Protein AF-A0A4Y8CA63-F1 (afdb_monomer_lite)

Foldseek 3Di:
DVVVVLVVQVVVQAQEAEAFEDPDQDALVVCLVVLLCLQSRDHNQYYEYAYDLSCLVNPVVVNVVSNVVRHPYHYAQLAWDDPPAEIEHYFHACNCVVSVHSHGDVVSHPPPDDPVHYYDYRHNDD

Secondary structure (DSSP, 8-state):
-HHHHHHHHHTT--S-EEEES----S-GGG-HHHHHGGGG---SS-EEEE--HHHHHT-HHHHHHHHHHH---EE-SSEEEE-SS-EEEEPPPTHHHHHTSS---HHHHHHT--TTS-EEEE----

Structure (mmCIF, N/CA/C/O backbone):
data_AF-A0A4Y8CA63-F1
#
_entry.id   AF-A0A4Y8CA63-F1
#
loop_
_atom_site.group_PDB
_atom_site.id
_atom_site.type_symbol
_atom_site.label_atom_id
_atom_site.label_alt_id
_atom_site.label_comp_id
_atom_site.label_asym_id
_atom_site.label_entity_id
_atom_site.label_seq_id
_atom_site.pdbx_PDB_ins_code
_atom_site.Cartn_x
_atom_site.Cartn_y
_atom_site.Cartn_z
_atom_site.occupancy
_atom_site.B_iso_or_equiv
_atom_site.auth_seq_id
_atom_site.auth_comp_id
_atom_site.auth_asym_id
_atom_site.auth_atom_id
_atom_site.pdbx_PDB_model_num
ATOM 1 N N . PHE A 1 1 ? 6.808 18.929 5.886 1.00 87.81 1 PHE A N 1
ATOM 2 C CA . PHE A 1 1 ? 5.428 18.659 5.429 1.00 87.81 1 PHE A CA 1
ATOM 3 C C . PHE A 1 1 ? 4.936 17.320 5.967 1.00 87.81 1 PHE A C 1
ATOM 5 O O . PHE A 1 1 ? 4.026 17.351 6.784 1.00 87.81 1 PHE A O 1
ATOM 12 N N . LEU A 1 2 ? 5.578 16.200 5.599 1.00 90.38 2 LEU A N 1
ATOM 13 C CA . LEU A 1 2 ? 5.178 14.839 5.987 1.00 90.38 2 LEU A CA 1
ATOM 14 C C . LEU A 1 2 ? 4.915 14.665 7.492 1.00 90.38 2 LEU A C 1
ATOM 16 O O . LEU A 1 2 ? 3.848 14.195 7.856 1.00 90.38 2 LEU A O 1
ATOM 20 N N . ASP A 1 3 ? 5.804 15.154 8.363 1.00 93.81 3 ASP A N 1
ATOM 21 C CA . ASP A 1 3 ? 5.616 15.046 9.822 1.00 93.81 3 ASP A CA 1
ATOM 22 C C . ASP A 1 3 ? 4.289 15.667 10.293 1.00 93.81 3 ASP A C 1
ATOM 24 O O . ASP A 1 3 ? 3.560 15.076 11.083 1.00 93.81 3 ASP A O 1
ATOM 28 N N . LYS A 1 4 ? 3.916 16.834 9.745 1.00 96.62 4 LYS A N 1
ATOM 29 C CA . LYS A 1 4 ? 2.640 17.494 10.069 1.00 96.62 4 LYS A CA 1
ATOM 30 C C . LYS A 1 4 ? 1.442 16.691 9.562 1.00 96.62 4 LYS A C 1
ATOM 32 O O . LYS A 1 4 ? 0.395 16.714 10.203 1.00 96.62 4 LYS A O 1
ATOM 37 N N . LEU A 1 5 ? 1.575 16.025 8.413 1.00 96.25 5 LEU A N 1
ATOM 38 C CA . LEU A 1 5 ? 0.540 15.149 7.865 1.00 96.25 5 LEU A CA 1
ATOM 39 C C . LEU A 1 5 ? 0.362 13.923 8.762 1.00 96.25 5 LEU A C 1
ATOM 41 O O . LEU A 1 5 ? -0.757 13.657 9.185 1.00 96.25 5 LEU A O 1
ATOM 45 N N . ILE A 1 6 ? 1.457 13.249 9.121 1.00 97.38 6 ILE A N 1
ATOM 46 C CA . ILE A 1 6 ? 1.445 12.092 10.024 1.00 97.38 6 ILE A CA 1
ATOM 47 C C . ILE A 1 6 ? 0.812 12.469 11.363 1.00 97.38 6 ILE A C 1
ATOM 49 O O . ILE A 1 6 ? -0.109 11.795 11.811 1.00 97.38 6 ILE A O 1
ATOM 53 N N . THR A 1 7 ? 1.219 13.593 11.968 1.00 98.25 7 THR A N 1
ATOM 54 C CA . THR A 1 7 ? 0.594 14.081 13.207 1.00 98.25 7 THR A CA 1
ATOM 55 C C . THR A 1 7 ? -0.915 14.264 13.044 1.00 98.25 7 THR A C 1
ATOM 57 O O . THR A 1 7 ? -1.678 13.810 13.890 1.00 98.25 7 THR A O 1
ATOM 60 N N . LYS A 1 8 ? -1.373 14.893 11.954 1.00 98.38 8 LYS A N 1
ATOM 61 C CA . LYS A 1 8 ? -2.808 15.106 11.708 1.00 98.38 8 LYS A CA 1
ATOM 62 C C . LYS A 1 8 ? -3.581 13.802 11.531 1.00 98.38 8 LYS A C 1
ATOM 64 O O . LYS A 1 8 ? -4.677 13.696 12.072 1.00 98.38 8 LYS A O 1
ATOM 69 N N . VAL A 1 9 ? -3.024 12.842 10.792 1.00 98.19 9 VAL A N 1
ATOM 70 C CA . VAL A 1 9 ? -3.636 11.523 10.581 1.00 98.19 9 VAL A CA 1
ATOM 71 C C . VAL A 1 9 ? -3.712 10.765 11.902 1.00 98.19 9 VAL A C 1
ATOM 73 O O . VAL A 1 9 ? -4.794 10.331 12.278 1.00 98.19 9 VAL A O 1
ATOM 76 N N . ASN A 1 10 ? -2.616 10.695 12.660 1.00 98.50 10 ASN A N 1
ATOM 77 C CA . ASN A 1 10 ? -2.578 9.997 13.947 1.00 98.50 10 ASN A CA 1
ATOM 78 C C . ASN A 1 10 ? -3.560 10.597 14.967 1.00 98.50 10 ASN A C 1
ATOM 80 O O . ASN A 1 10 ? -4.148 9.860 15.752 1.00 98.50 10 ASN A O 1
ATOM 84 N N . LEU A 1 11 ? -3.793 11.917 14.935 1.00 98.38 11 LEU A N 1
ATOM 85 C CA . LEU A 1 11 ? -4.802 12.572 15.778 1.00 98.38 11 LEU A CA 1
ATOM 86 C C . LEU A 1 11 ? -6.238 12.106 15.487 1.00 98.38 11 LEU A C 1
ATOM 88 O O . LEU A 1 11 ? -7.092 12.249 16.356 1.00 98.38 11 LEU A O 1
ATOM 92 N N . GLN A 1 12 ? -6.515 11.540 14.306 1.00 98.31 12 GLN A N 1
ATOM 93 C CA . GLN A 1 12 ? -7.821 10.942 14.001 1.00 98.31 12 GLN A CA 1
ATOM 94 C C . GLN A 1 12 ? -7.996 9.543 14.608 1.00 98.31 12 GLN A C 1
ATOM 96 O O . GLN A 1 12 ? -9.088 8.997 14.526 1.00 98.31 12 GLN A O 1
ATOM 101 N N . SER A 1 13 ? -6.948 8.968 15.215 1.00 97.81 13 SER A N 1
ATOM 102 C CA . SER A 1 13 ? -6.936 7.590 15.732 1.00 97.81 13 SER A CA 1
ATOM 103 C C . SER A 1 13 ? -7.486 6.568 14.718 1.00 97.81 13 SER A C 1
ATOM 105 O O . SER A 1 13 ? -8.445 5.862 15.024 1.00 97.81 13 SER A O 1
ATOM 107 N N . PRO A 1 14 ? -6.940 6.517 13.487 1.00 98.06 14 PRO A N 1
ATOM 108 C CA . PRO A 1 14 ? -7.509 5.701 12.424 1.00 98.06 14 PRO A CA 1
ATOM 109 C C . PRO A 1 14 ? -7.331 4.206 12.705 1.00 98.06 14 PRO A C 1
ATOM 111 O O . PRO A 1 14 ? -6.281 3.762 13.167 1.00 98.06 14 PRO A O 1
ATOM 114 N N . ASP A 1 15 ? -8.316 3.401 12.316 1.00 97.50 15 ASP A N 1
ATOM 115 C CA . ASP A 1 15 ? -8.174 1.944 12.336 1.00 97.50 15 ASP A CA 1
ATOM 116 C C . ASP A 1 15 ? -7.168 1.448 11.291 1.00 97.50 15 ASP A C 1
ATOM 118 O O . ASP A 1 15 ? -6.435 0.489 11.526 1.00 97.50 15 ASP A O 1
ATOM 122 N N . MET A 1 16 ? -7.114 2.108 10.133 1.00 97.75 16 MET A N 1
ATOM 123 C CA . MET A 1 16 ? -6.232 1.782 9.013 1.00 97.75 16 MET A CA 1
ATOM 124 C C . MET A 1 16 ? -5.761 3.054 8.322 1.00 97.75 16 MET A C 1
ATOM 126 O O . MET A 1 16 ? -6.531 4.002 8.168 1.00 97.75 16 MET A O 1
ATOM 130 N N . VAL A 1 17 ? -4.526 3.038 7.828 1.00 98.25 17 VAL A N 1
ATOM 131 C CA . VAL A 1 17 ? -4.039 4.031 6.862 1.00 98.25 17 VAL A CA 1
ATOM 132 C C . VAL A 1 17 ? -3.881 3.344 5.514 1.00 98.25 17 VAL A C 1
ATOM 134 O O . VAL A 1 17 ? -3.314 2.257 5.433 1.00 98.25 17 VAL A O 1
ATOM 137 N N . VAL A 1 18 ? -4.377 3.965 4.448 1.00 97.69 18 VAL A N 1
ATOM 138 C CA . VAL A 1 18 ? -4.230 3.458 3.079 1.00 97.69 18 VAL A CA 1
ATOM 139 C C . VAL A 1 18 ? -3.518 4.500 2.225 1.00 97.69 18 VAL A C 1
ATOM 141 O O . VAL A 1 18 ? -3.867 5.679 2.258 1.00 97.69 18 VAL A O 1
ATOM 144 N N . ILE A 1 19 ? -2.504 4.068 1.482 1.00 96.38 19 ILE A N 1
ATOM 145 C CA . ILE A 1 19 ? -1.755 4.886 0.527 1.00 96.38 19 ILE A CA 1
ATOM 146 C C . ILE A 1 19 ? -1.931 4.232 -0.846 1.00 96.38 19 ILE A C 1
ATOM 148 O O . ILE A 1 19 ? -1.546 3.083 -1.054 1.00 96.38 19 ILE A O 1
ATOM 152 N N . VAL A 1 20 ? -2.565 4.947 -1.766 1.00 95.12 20 VAL A N 1
ATOM 153 C CA . VAL A 1 20 ? -2.940 4.450 -3.095 1.00 95.12 20 VAL A CA 1
ATOM 154 C C . VAL A 1 20 ? -2.037 5.084 -4.142 1.00 95.12 20 VAL A C 1
ATOM 156 O O . VAL A 1 20 ? -2.432 6.042 -4.781 1.00 95.12 20 VAL A O 1
ATOM 159 N N . GLY A 1 21 ? -0.819 4.560 -4.266 1.00 92.56 21 GLY A N 1
ATOM 160 C CA . GLY A 1 21 ? 0.103 4.899 -5.346 1.00 92.56 21 GLY A CA 1
ATOM 161 C C . GLY A 1 21 ? 0.849 6.225 -5.228 1.00 92.56 21 GLY A C 1
ATOM 162 O O . GLY A 1 21 ? 0.696 6.971 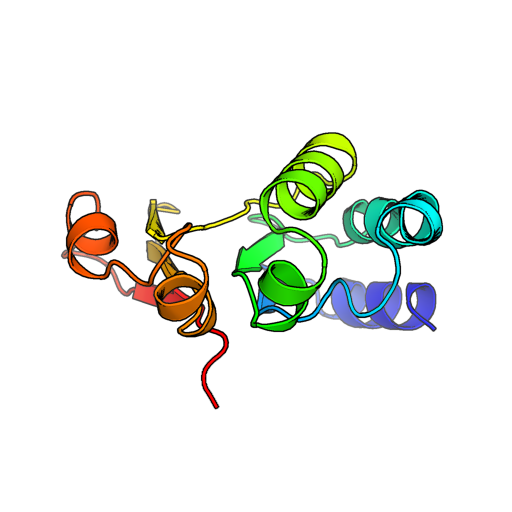-4.258 1.00 92.56 21 GLY A O 1
ATOM 163 N N . ASP A 1 22 ? 1.717 6.447 -6.219 1.00 92.19 22 ASP A N 1
ATOM 164 C CA . ASP A 1 22 ? 2.494 7.666 -6.476 1.00 92.19 22 ASP A CA 1
ATOM 165 C C . ASP A 1 22 ? 3.215 8.225 -5.243 1.00 92.19 22 ASP A C 1
ATOM 167 O O . ASP A 1 22 ? 3.301 9.430 -4.995 1.00 92.19 22 ASP A O 1
ATOM 171 N N . LEU A 1 23 ? 3.778 7.314 -4.454 1.00 88.88 23 LEU A N 1
ATOM 172 C CA . LEU A 1 23 ? 4.620 7.655 -3.316 1.00 88.88 23 LEU A CA 1
ATOM 173 C C . LEU A 1 23 ? 6.036 8.028 -3.776 1.00 88.88 23 LEU A C 1
ATOM 175 O O . LEU A 1 23 ? 6.736 8.781 -3.094 1.00 88.88 23 LEU A O 1
ATOM 179 N N . ILE A 1 24 ? 6.461 7.485 -4.920 1.00 84.25 24 ILE A N 1
ATOM 180 C CA . ILE A 1 24 ? 7.782 7.691 -5.507 1.00 84.25 24 ILE A CA 1
ATOM 181 C C . ILE A 1 24 ? 7.650 8.468 -6.818 1.00 84.25 24 ILE A C 1
ATOM 183 O O . ILE A 1 24 ? 7.419 7.889 -7.873 1.00 84.25 24 ILE A O 1
ATOM 187 N N . ASP A 1 25 ? 7.870 9.780 -6.747 1.00 79.75 25 ASP A N 1
ATOM 188 C CA . ASP A 1 25 ? 7.925 10.677 -7.917 1.00 79.75 25 ASP A CA 1
ATOM 189 C C . ASP A 1 25 ? 9.346 11.218 -8.190 1.00 79.75 25 ASP A C 1
ATOM 191 O O . ASP A 1 25 ? 9.570 12.184 -8.913 1.00 79.75 25 ASP A O 1
ATOM 195 N N . ALA A 1 26 ? 10.348 10.622 -7.545 1.00 72.81 26 ALA A N 1
ATOM 196 C CA . ALA A 1 26 ? 11.748 10.996 -7.690 1.00 72.81 26 ALA A CA 1
ATOM 197 C C . ALA A 1 26 ? 12.638 9.755 -7.590 1.00 72.81 26 ALA A C 1
ATOM 199 O O . ALA A 1 26 ? 12.162 8.645 -7.342 1.00 72.81 26 ALA A O 1
ATOM 200 N N . ASN A 1 27 ? 13.951 9.937 -7.754 1.00 71.38 27 ASN A N 1
ATOM 201 C CA . ASN A 1 27 ? 14.899 8.832 -7.670 1.00 71.38 27 ASN A CA 1
ATOM 202 C C . ASN A 1 27 ? 14.764 8.097 -6.313 1.00 71.38 27 ASN A C 1
ATOM 204 O O . ASN A 1 27 ? 14.944 8.723 -5.262 1.00 71.38 27 ASN A O 1
ATOM 208 N N . PRO A 1 28 ? 14.504 6.773 -6.307 1.00 69.25 28 PRO A N 1
ATOM 209 C CA . PRO A 1 28 ? 14.292 5.989 -5.086 1.00 69.25 28 PRO A CA 1
ATOM 210 C C . PRO A 1 28 ? 15.405 6.152 -4.033 1.00 69.25 28 PRO A C 1
ATOM 212 O O . PRO A 1 28 ? 15.149 6.113 -2.826 1.00 69.25 28 PRO A O 1
ATOM 215 N N . LYS A 1 29 ? 16.652 6.381 -4.470 1.00 70.88 29 LYS A N 1
ATOM 216 C CA . LYS A 1 29 ? 17.821 6.534 -3.584 1.00 70.88 29 LYS A CA 1
ATOM 217 C C . LYS A 1 29 ? 17.732 7.758 -2.671 1.00 70.88 29 LYS A C 1
ATOM 219 O O . LYS A 1 29 ? 18.210 7.696 -1.538 1.00 70.88 29 LYS A O 1
ATOM 224 N N . ASP A 1 30 ? 17.072 8.818 -3.123 1.00 73.81 30 ASP A N 1
ATOM 225 C CA . ASP A 1 30 ? 16.963 10.079 -2.385 1.00 73.81 30 ASP A CA 1
ATOM 226 C C . ASP A 1 30 ? 15.820 10.052 -1.355 1.00 73.81 30 ASP A C 1
ATOM 228 O O . ASP A 1 30 ? 15.745 10.895 -0.459 1.00 73.81 30 ASP A O 1
ATOM 232 N N . LEU A 1 31 ? 14.944 9.045 -1.433 1.00 77.81 31 LEU A N 1
ATOM 233 C CA . LEU A 1 31 ? 13.701 8.983 -0.664 1.00 77.81 31 LEU A CA 1
ATOM 234 C C . LEU A 1 31 ? 13.783 8.100 0.581 1.00 77.81 31 LEU A C 1
ATOM 236 O O . LEU A 1 31 ? 12.850 8.095 1.380 1.00 77.81 31 LEU A O 1
ATOM 240 N N . LYS A 1 32 ? 14.898 7.401 0.822 1.00 78.44 32 LYS A N 1
ATOM 241 C CA . LYS A 1 32 ? 15.042 6.458 1.948 1.00 78.44 32 LYS A CA 1
ATOM 242 C C . LYS A 1 32 ? 14.658 7.054 3.311 1.00 78.44 32 LYS A C 1
ATOM 244 O O . LYS A 1 32 ? 13.915 6.440 4.080 1.00 78.44 32 LYS A O 1
ATOM 249 N N . ASN A 1 33 ? 15.171 8.241 3.632 1.00 80.81 33 ASN A N 1
ATOM 250 C CA . ASN A 1 33 ? 14.857 8.900 4.905 1.00 80.81 33 ASN A CA 1
ATOM 251 C C . ASN A 1 33 ? 13.402 9.385 4.956 1.00 80.81 33 ASN A C 1
ATOM 253 O O . ASN A 1 33 ? 12.832 9.500 6.036 1.00 80.81 33 ASN A O 1
ATOM 257 N N . TYR A 1 34 ? 12.805 9.663 3.797 1.00 84.94 34 TYR A N 1
ATOM 258 C CA . TYR A 1 34 ? 11.430 10.127 3.681 1.00 84.94 34 TYR A CA 1
ATOM 259 C C . TYR A 1 34 ? 10.430 8.978 3.852 1.00 84.94 34 TYR A C 1
ATOM 261 O O . TYR A 1 34 ? 9.534 9.075 4.683 1.00 84.94 34 TYR A O 1
ATOM 269 N N . ILE A 1 35 ? 10.627 7.857 3.153 1.00 89.44 35 ILE A N 1
ATOM 270 C CA . ILE A 1 35 ? 9.746 6.680 3.246 1.00 89.44 35 ILE A CA 1
ATOM 271 C C . ILE A 1 35 ? 9.789 6.033 4.631 1.00 89.44 35 ILE A C 1
ATOM 273 O O . ILE A 1 35 ? 8.780 5.517 5.094 1.00 89.44 35 ILE A O 1
ATOM 277 N N . SER A 1 36 ? 10.933 6.089 5.323 1.00 92.50 36 SER A N 1
ATOM 278 C CA . SER A 1 36 ? 11.073 5.451 6.638 1.00 92.50 36 SER A CA 1
ATOM 279 C C . SER A 1 36 ? 10.175 6.118 7.687 1.00 92.50 36 SER A C 1
ATOM 281 O O . SER A 1 36 ? 9.742 5.458 8.626 1.00 92.50 36 SER A O 1
ATOM 283 N N . LYS A 1 37 ? 9.838 7.402 7.498 1.00 93.81 37 LYS A N 1
ATOM 284 C CA . LYS A 1 37 ? 8.887 8.138 8.345 1.00 93.81 37 LYS A CA 1
ATOM 285 C C . LYS A 1 37 ? 7.448 7.654 8.200 1.00 93.81 37 LYS A C 1
ATOM 287 O O . LYS A 1 37 ? 6.639 7.905 9.079 1.00 93.81 37 LYS A O 1
ATOM 292 N N . LEU A 1 38 ? 7.100 6.940 7.128 1.00 95.31 38 LEU A N 1
ATOM 293 C CA . LEU A 1 38 ? 5.757 6.361 6.980 1.00 95.31 38 LEU A CA 1
ATOM 294 C C . LEU A 1 38 ? 5.470 5.300 8.054 1.00 95.31 38 LEU A C 1
ATOM 296 O O . LEU A 1 38 ? 4.312 4.983 8.310 1.00 95.31 38 LEU A O 1
ATOM 300 N N . ASN A 1 39 ? 6.509 4.792 8.723 1.00 96.69 39 ASN A N 1
ATOM 301 C CA . ASN A 1 39 ? 6.365 3.922 9.889 1.00 96.69 39 ASN A CA 1
ATOM 302 C C . ASN A 1 39 ? 5.816 4.645 11.123 1.00 96.69 39 ASN A C 1
ATOM 304 O O . ASN A 1 39 ? 5.380 3.977 12.055 1.00 96.69 39 ASN A O 1
ATOM 308 N N . ASP A 1 40 ? 5.813 5.979 11.128 1.00 97.44 40 ASP A N 1
ATOM 309 C CA . ASP A 1 40 ? 5.301 6.781 12.239 1.00 97.44 40 ASP A CA 1
ATOM 310 C C . ASP A 1 40 ? 3.768 6.933 12.183 1.00 97.44 40 ASP A C 1
ATOM 312 O O . ASP A 1 40 ? 3.166 7.511 13.093 1.00 97.44 40 ASP A O 1
ATOM 316 N N . PHE A 1 41 ? 3.105 6.426 11.133 1.00 97.94 41 PHE A N 1
ATOM 317 C CA . PHE A 1 41 ? 1.650 6.288 11.132 1.00 97.94 41 PHE A CA 1
ATOM 318 C C . PHE A 1 41 ? 1.212 5.291 12.206 1.00 97.94 41 PHE A C 1
ATOM 320 O O . PHE A 1 41 ? 1.655 4.144 12.229 1.00 97.94 41 PHE A O 1
ATOM 327 N N . ASN A 1 42 ? 0.292 5.720 13.067 1.00 97.62 42 ASN A N 1
ATOM 328 C CA . ASN A 1 42 ? -0.289 4.884 14.105 1.00 97.62 42 ASN A CA 1
ATOM 329 C C . ASN A 1 42 ? -1.718 4.499 13.718 1.00 97.62 42 ASN A C 1
ATOM 331 O O . ASN A 1 42 ? -2.559 5.372 13.500 1.00 97.62 42 ASN A O 1
ATOM 335 N N . SER A 1 43 ? -1.979 3.197 13.621 1.00 97.75 43 SER A N 1
ATOM 336 C CA . SER A 1 43 ? -3.306 2.655 13.328 1.00 97.75 43 SER A CA 1
ATOM 337 C C . SER A 1 43 ? -3.477 1.251 13.899 1.00 97.75 43 SER A C 1
ATOM 339 O O . SER A 1 43 ? -2.496 0.530 14.087 1.00 97.75 43 SER A O 1
ATOM 341 N N . THR A 1 44 ? -4.723 0.853 14.153 1.00 96.44 44 THR A N 1
ATOM 342 C CA . THR A 1 44 ? -5.057 -0.443 14.767 1.00 96.44 44 THR A CA 1
ATOM 343 C C . THR A 1 44 ? -4.606 -1.636 13.915 1.00 96.44 44 THR A C 1
ATOM 345 O O . THR A 1 44 ? -4.034 -2.592 14.437 1.00 96.44 44 THR A 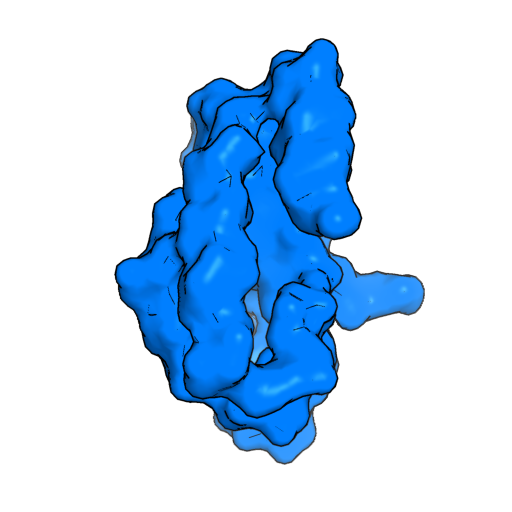O 1
ATOM 348 N N . TYR A 1 45 ? -4.839 -1.595 12.600 1.00 97.00 45 TYR A N 1
ATOM 349 C CA . TYR A 1 45 ? -4.579 -2.720 11.687 1.00 97.00 45 TYR A CA 1
ATOM 350 C C . TYR A 1 45 ? -3.377 -2.502 10.754 1.00 97.00 45 TYR A C 1
ATOM 352 O O . TYR A 1 45 ? -3.008 -3.410 9.990 1.00 97.00 45 TYR A O 1
ATOM 360 N N . GLY A 1 46 ? -2.742 -1.332 10.846 1.00 97.06 46 GLY A N 1
ATOM 361 C CA . GLY A 1 46 ? -1.541 -0.958 10.109 1.00 97.06 46 GLY A CA 1
ATOM 362 C C . GLY A 1 46 ? -1.800 -0.126 8.852 1.00 97.06 46 GLY A C 1
ATOM 363 O O . GLY A 1 46 ? -2.929 0.237 8.511 1.00 97.06 46 GLY A O 1
ATOM 364 N N . THR A 1 47 ? -0.702 0.157 8.154 1.00 98.19 47 THR A N 1
ATOM 365 C CA . THR A 1 47 ? -0.692 0.921 6.904 1.00 98.19 47 THR A CA 1
ATOM 366 C C . THR A 1 47 ? -0.652 -0.022 5.707 1.00 98.19 47 THR A C 1
ATOM 368 O O . THR A 1 47 ? 0.164 -0.945 5.666 1.00 98.19 47 THR A O 1
ATOM 371 N N . PHE A 1 48 ? -1.503 0.223 4.719 1.00 98.31 48 PHE A N 1
ATOM 372 C CA . PHE A 1 48 ? -1.610 -0.553 3.487 1.00 98.31 48 PHE A CA 1
ATOM 373 C C . PHE A 1 48 ? -1.225 0.307 2.296 1.00 98.31 48 PHE A C 1
ATOM 375 O O . PHE A 1 48 ? -1.522 1.501 2.266 1.00 98.31 48 PHE A O 1
ATOM 382 N N . TYR A 1 49 ? -0.580 -0.307 1.313 1.00 97.56 49 TYR A N 1
ATOM 383 C CA . TYR A 1 49 ? -0.086 0.391 0.137 1.00 97.56 49 TYR A CA 1
ATOM 384 C C . TYR A 1 49 ? -0.460 -0.356 -1.142 1.00 97.56 49 TYR A C 1
ATOM 386 O O . TYR A 1 49 ? -0.243 -1.565 -1.231 1.00 97.56 49 TYR A O 1
ATOM 394 N N . ALA A 1 50 ? -0.996 0.368 -2.120 1.00 96.31 50 ALA A N 1
ATOM 395 C CA . ALA A 1 50 ? -1.169 -0.089 -3.496 1.00 96.31 50 ALA A CA 1
ATOM 396 C C . ALA A 1 50 ? -0.267 0.730 -4.427 1.00 96.31 50 ALA A C 1
ATOM 398 O O . ALA A 1 50 ? 0.085 1.863 -4.107 1.00 96.31 50 ALA A O 1
ATOM 399 N N . LEU A 1 51 ? 0.115 0.144 -5.560 1.00 94.88 51 LEU A N 1
ATOM 400 C CA . LEU A 1 51 ? 0.980 0.797 -6.541 1.00 94.88 51 LEU A CA 1
ATOM 401 C C . LEU A 1 51 ? 0.222 1.855 -7.340 1.00 94.88 51 LEU A C 1
ATOM 403 O O . LEU A 1 51 ? -0.949 1.659 -7.661 1.00 94.88 51 LEU A O 1
ATOM 407 N N . GLY A 1 52 ? 0.927 2.924 -7.700 1.00 94.81 52 GLY A N 1
ATOM 408 C CA . GLY A 1 52 ? 0.529 3.881 -8.719 1.00 94.81 52 GLY A CA 1
ATOM 409 C C . GLY A 1 52 ? 1.392 3.749 -9.961 1.00 94.81 52 GLY A C 1
ATOM 410 O O . GLY A 1 52 ? 2.262 2.878 -10.050 1.00 94.81 52 GLY A O 1
ATOM 411 N N . ASN A 1 53 ? 1.141 4.598 -10.951 1.00 94.12 53 ASN A N 1
ATOM 412 C CA . ASN A 1 53 ? 1.842 4.532 -12.227 1.00 94.12 53 ASN A CA 1
ATOM 413 C C . ASN A 1 53 ? 3.291 5.034 -12.112 1.00 94.12 53 ASN A C 1
ATOM 415 O O . ASN A 1 53 ? 4.162 4.548 -12.842 1.00 94.12 53 ASN A O 1
ATOM 419 N N . HIS A 1 54 ? 3.591 5.964 -11.195 1.00 93.25 54 HIS A N 1
ATOM 420 C CA . HIS A 1 54 ? 4.942 6.518 -11.060 1.00 93.25 54 HIS A CA 1
ATOM 421 C C . HIS A 1 54 ? 5.965 5.479 -10.593 1.00 93.25 54 HIS A C 1
ATOM 423 O O . HIS A 1 54 ? 7.125 5.526 -11.019 1.00 93.25 54 HIS A O 1
ATOM 429 N N . GLU A 1 55 ? 5.550 4.476 -9.819 1.00 92.38 55 GLU A N 1
ATOM 430 C CA . GLU A 1 55 ? 6.442 3.392 -9.408 1.00 92.38 55 GLU A CA 1
ATOM 431 C C . GLU A 1 55 ? 6.948 2.551 -10.592 1.00 92.38 55 GLU A C 1
ATOM 433 O O . GLU A 1 55 ? 8.091 2.088 -10.591 1.00 92.38 55 GLU A O 1
ATOM 438 N N . TYR A 1 56 ? 6.146 2.407 -11.649 1.00 93.38 56 TYR A N 1
ATOM 439 C CA . TYR A 1 56 ? 6.538 1.701 -12.873 1.00 93.38 56 TYR A CA 1
ATOM 440 C C . TYR A 1 56 ? 7.530 2.503 -13.714 1.00 93.38 56 TYR A C 1
ATOM 442 O O . TYR A 1 56 ? 8.400 1.920 -14.368 1.00 93.38 56 TYR A O 1
ATOM 450 N N . TYR A 1 57 ? 7.433 3.832 -13.692 1.00 90.19 57 TYR A N 1
ATOM 451 C CA . TYR A 1 57 ? 8.348 4.713 -14.416 1.00 90.19 57 TY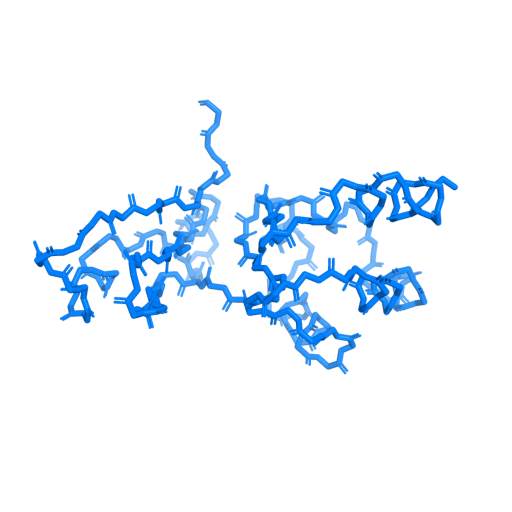R A CA 1
ATOM 452 C C . TYR A 1 57 ? 9.724 4.826 -13.751 1.00 90.19 57 TYR A C 1
ATOM 454 O O . TYR A 1 57 ? 10.714 5.018 -14.454 1.00 90.19 57 TYR A O 1
ATOM 462 N N . HIS A 1 58 ? 9.800 4.614 -12.436 1.00 88.00 58 HIS A N 1
ATOM 463 C CA . HIS A 1 58 ? 11.035 4.709 -11.650 1.00 88.00 58 HIS A CA 1
ATOM 464 C C . HIS A 1 58 ? 11.720 3.361 -11.362 1.00 88.00 58 HIS A C 1
ATOM 466 O O . HIS A 1 58 ? 12.659 3.313 -10.573 1.00 88.00 58 HIS A O 1
ATOM 472 N N . GLY A 1 59 ? 11.284 2.274 -12.008 1.00 90.50 59 GLY A N 1
ATOM 473 C CA . GLY A 1 59 ? 11.841 0.935 -11.803 1.00 90.50 59 GLY A CA 1
ATOM 474 C C . GLY A 1 59 ? 11.134 0.180 -10.678 1.00 90.50 59 GLY A C 1
ATOM 475 O O . GLY A 1 59 ? 11.607 0.115 -9.546 1.00 90.50 59 GLY A O 1
ATOM 476 N N . ILE A 1 60 ? 10.009 -0.456 -11.017 1.00 92.50 60 ILE A N 1
ATOM 477 C CA . ILE A 1 60 ? 9.074 -1.041 -10.045 1.00 92.50 60 ILE A CA 1
ATOM 478 C C . ILE A 1 60 ? 9.708 -2.016 -9.041 1.00 92.50 60 ILE A C 1
ATOM 480 O O . ILE A 1 60 ? 9.367 -1.992 -7.862 1.00 92.50 60 ILE A O 1
ATOM 484 N N . ASN A 1 61 ? 10.649 -2.861 -9.469 1.00 93.62 61 ASN A N 1
ATOM 485 C CA . ASN A 1 61 ? 11.299 -3.815 -8.564 1.00 93.62 61 ASN A CA 1
ATOM 486 C C . ASN A 1 61 ? 12.167 -3.104 -7.519 1.00 93.62 61 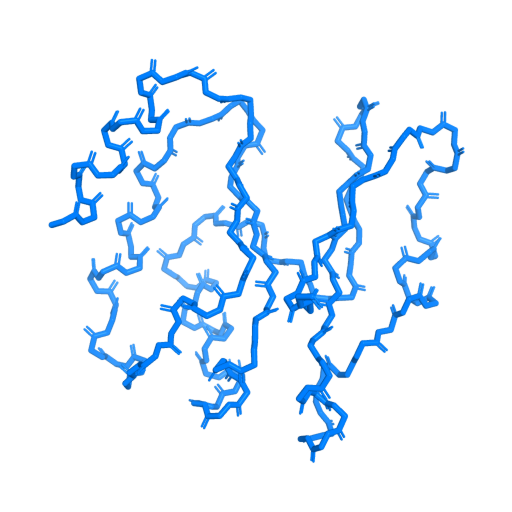ASN A C 1
ATOM 488 O O . ASN A 1 61 ? 12.090 -3.430 -6.339 1.00 93.62 61 ASN A O 1
ATOM 492 N N . GLU A 1 62 ? 12.935 -2.096 -7.935 1.00 91.81 62 GLU A N 1
ATOM 493 C CA . GLU A 1 62 ? 13.785 -1.311 -7.034 1.00 91.81 62 GLU A CA 1
ATOM 494 C C . GLU A 1 62 ? 12.938 -0.530 -6.029 1.00 91.81 62 GLU A C 1
ATOM 496 O O . GLU A 1 62 ? 13.274 -0.464 -4.845 1.00 91.81 62 GLU A O 1
ATOM 501 N N . VAL A 1 63 ? 11.804 0.010 -6.484 1.00 92.44 63 VAL A N 1
ATOM 502 C CA . VAL A 1 63 ? 10.836 0.678 -5.616 1.00 92.44 63 VAL A CA 1
ATOM 503 C C . VAL A 1 63 ? 10.233 -0.291 -4.602 1.00 92.44 63 VAL A C 1
ATOM 505 O O . VAL A 1 63 ? 10.237 -0.003 -3.405 1.00 92.44 63 VAL A O 1
ATOM 508 N N . LEU A 1 64 ? 9.737 -1.448 -5.045 1.00 94.25 64 LEU A N 1
ATOM 509 C CA . LEU A 1 64 ? 9.162 -2.451 -4.148 1.00 94.25 64 LEU A CA 1
ATOM 510 C C . LEU A 1 64 ? 10.181 -2.922 -3.107 1.00 94.25 64 LEU A C 1
ATOM 512 O O . LEU A 1 64 ? 9.838 -3.039 -1.931 1.00 94.25 64 LEU A O 1
ATOM 516 N N . ASP A 1 65 ? 11.429 -3.150 -3.509 1.00 93.81 65 ASP A N 1
ATOM 517 C CA . ASP A 1 65 ? 12.501 -3.550 -2.599 1.00 93.81 65 ASP A CA 1
ATOM 518 C C . ASP A 1 65 ? 12.826 -2.449 -1.586 1.00 93.81 65 ASP A C 1
ATOM 520 O O . ASP A 1 65 ? 12.967 -2.722 -0.391 1.00 93.81 65 ASP A O 1
ATOM 524 N N . LEU A 1 66 ? 12.885 -1.191 -2.032 1.00 92.88 66 LEU A N 1
ATOM 525 C CA . LEU A 1 66 ? 13.079 -0.033 -1.166 1.00 92.88 66 LEU A CA 1
ATOM 526 C C . LEU A 1 66 ? 11.951 0.077 -0.122 1.00 92.88 66 LEU A C 1
ATOM 528 O O . LEU A 1 66 ? 12.234 0.212 1.072 1.00 92.88 66 LEU A O 1
ATOM 532 N N . LEU A 1 67 ? 10.688 -0.014 -0.552 1.00 94.31 67 LEU A N 1
ATOM 533 C CA . LEU A 1 67 ? 9.522 0.080 0.330 1.00 94.31 67 LEU A CA 1
ATOM 534 C C . LEU A 1 67 ? 9.479 -1.079 1.332 1.00 94.31 67 LEU A C 1
ATOM 536 O O . LEU A 1 67 ? 9.310 -0.839 2.526 1.00 94.31 67 LEU A O 1
ATOM 540 N N . ARG A 1 68 ? 9.703 -2.320 0.884 1.00 95.44 68 ARG A N 1
ATOM 541 C CA . ARG A 1 68 ? 9.745 -3.505 1.761 1.00 95.44 68 ARG A CA 1
ATOM 542 C C . ARG A 1 68 ? 10.866 -3.430 2.792 1.00 95.44 68 ARG A C 1
ATOM 544 O O . ARG A 1 68 ? 10.709 -3.910 3.907 1.00 95.44 68 ARG A O 1
ATOM 551 N N . LYS A 1 69 ? 12.011 -2.851 2.425 1.00 94.50 69 LYS A N 1
ATOM 552 C CA . LYS A 1 69 ? 13.181 -2.767 3.306 1.00 94.50 69 LYS A CA 1
ATOM 553 C C . LYS A 1 69 ? 13.062 -1.676 4.367 1.00 94.50 69 LYS A C 1
ATOM 555 O O . LYS A 1 69 ? 13.679 -1.789 5.424 1.00 94.50 69 LYS A O 1
ATOM 560 N N . HIS A 1 70 ? 12.344 -0.597 4.067 1.00 94.62 70 HIS A N 1
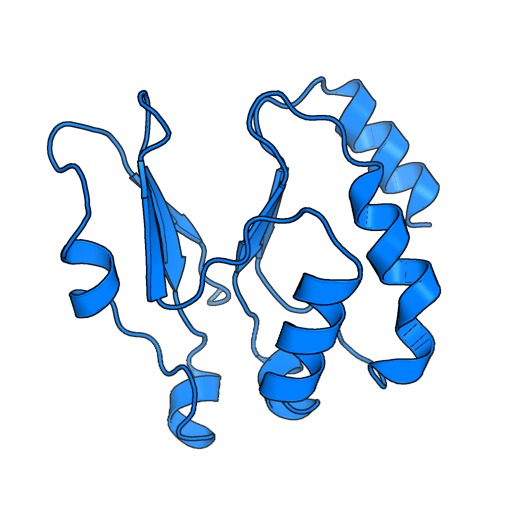ATOM 561 C CA . HIS A 1 70 ? 12.339 0.608 4.900 1.00 94.62 70 HIS A CA 1
ATOM 562 C C . HIS A 1 70 ? 10.983 0.948 5.508 1.00 94.62 70 HIS A C 1
ATOM 564 O O . HIS A 1 70 ? 10.906 1.873 6.317 1.00 94.62 70 HIS A O 1
ATOM 570 N N . THR A 1 71 ? 9.933 0.204 5.170 1.00 95.88 71 THR A N 1
ATOM 571 C CA . THR A 1 71 ? 8.596 0.430 5.712 1.00 95.88 71 THR A CA 1
ATOM 572 C C . THR A 1 71 ? 7.983 -0.849 6.267 1.00 95.88 71 THR A C 1
ATOM 574 O O . THR A 1 71 ? 8.270 -1.947 5.799 1.00 95.88 71 THR A O 1
ATOM 577 N N . ASN A 1 72 ? 7.093 -0.687 7.241 1.00 96.19 72 ASN A N 1
ATOM 578 C CA . ASN A 1 72 ? 6.281 -1.746 7.836 1.00 96.19 72 ASN A CA 1
ATOM 579 C C . ASN A 1 72 ? 4.906 -1.852 7.151 1.00 96.19 72 ASN A C 1
ATOM 581 O O . ASN A 1 72 ? 3.979 -2.453 7.697 1.00 96.19 72 ASN A O 1
ATOM 585 N N . MET A 1 73 ? 4.741 -1.219 5.985 1.00 97.06 73 MET A N 1
ATOM 586 C CA . MET A 1 73 ? 3.477 -1.206 5.261 1.00 97.06 73 MET A CA 1
ATOM 587 C C . MET A 1 73 ? 3.175 -2.582 4.668 1.00 97.06 73 MET A C 1
ATOM 589 O O . MET A 1 73 ? 4.055 -3.289 4.175 1.00 97.06 73 MET A O 1
ATOM 593 N N . LYS A 1 74 ? 1.891 -2.926 4.628 1.00 97.75 74 LYS A N 1
ATOM 594 C CA . LYS A 1 74 ? 1.379 -4.068 3.874 1.00 97.75 74 LYS A CA 1
ATOM 595 C C . LYS A 1 74 ? 1.232 -3.651 2.412 1.00 97.75 74 LYS A C 1
ATOM 597 O O . LYS A 1 74 ?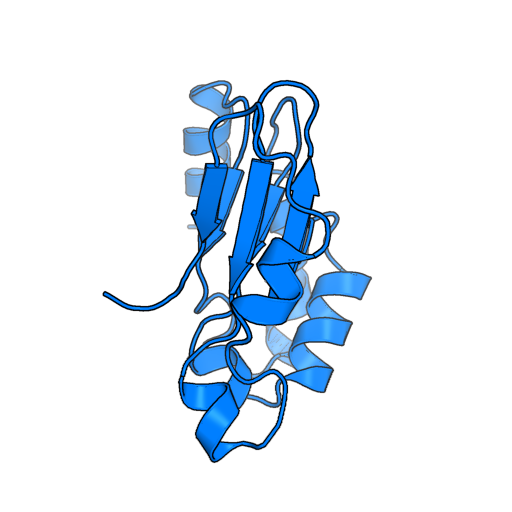 0.249 -3.017 2.037 1.00 97.75 74 LYS A O 1
ATOM 602 N N . ILE A 1 75 ? 2.244 -3.966 1.608 1.00 97.56 75 ILE A N 1
ATOM 603 C CA . ILE A 1 75 ? 2.274 -3.672 0.170 1.00 97.56 75 ILE A CA 1
ATOM 604 C C . ILE A 1 75 ? 1.453 -4.733 -0.568 1.00 97.56 75 ILE A C 1
ATOM 606 O O . ILE A 1 75 ? 1.834 -5.902 -0.591 1.00 97.56 75 ILE A O 1
ATOM 610 N N . LEU A 1 76 ? 0.335 -4.324 -1.163 1.00 97.19 76 LEU A N 1
ATOM 611 C CA . LEU A 1 76 ? -0.627 -5.195 -1.829 1.00 97.19 76 LEU A CA 1
ATOM 612 C C . LEU A 1 76 ? -0.522 -5.022 -3.348 1.00 97.19 76 LEU A C 1
ATOM 614 O O . LEU A 1 76 ? -0.931 -4.001 -3.897 1.00 97.19 76 LEU A O 1
ATOM 618 N N . VAL A 1 77 ? 0.012 -6.035 -4.033 1.00 96.81 77 VAL A N 1
ATOM 619 C CA . VAL A 1 77 ? 0.147 -6.050 -5.499 1.00 96.81 77 VAL A CA 1
ATOM 620 C C . VAL A 1 77 ? -0.542 -7.288 -6.052 1.00 96.81 77 VAL A C 1
ATOM 622 O O . VAL A 1 77 ? -0.019 -8.392 -5.919 1.00 96.81 77 VAL A O 1
ATOM 625 N N . ASN A 1 78 ? -1.725 -7.107 -6.644 1.00 96.81 78 ASN A N 1
ATOM 626 C CA . ASN A 1 78 ? -2.626 -8.191 -7.056 1.00 96.81 78 ASN A CA 1
ATOM 627 C C . ASN A 1 78 ? -2.895 -9.194 -5.925 1.00 96.81 78 ASN A C 1
ATOM 629 O O . ASN A 1 78 ? -2.935 -10.407 -6.127 1.00 96.81 78 ASN A O 1
ATOM 633 N N . GLN A 1 79 ? -3.040 -8.677 -4.709 1.00 96.81 79 GLN A N 1
ATOM 634 C CA . GLN A 1 79 ? -3.183 -9.463 -3.490 1.00 96.81 79 GLN A CA 1
ATOM 635 C C . GLN A 1 79 ? -4.342 -8.928 -2.664 1.00 96.81 79 GLN A C 1
ATOM 637 O O . GLN A 1 79 ? -4.610 -7.727 -2.663 1.00 96.81 79 GLN A O 1
ATOM 642 N N . ASN A 1 80 ? -5.004 -9.827 -1.940 1.00 96.56 80 ASN A N 1
ATOM 643 C CA . ASN A 1 80 ? -5.960 -9.477 -0.902 1.00 96.56 80 ASN A CA 1
ATOM 644 C C . ASN A 1 80 ? -5.480 -9.988 0.459 1.00 96.56 80 ASN A C 1
ATOM 646 O O . ASN A 1 80 ? -4.681 -10.921 0.540 1.00 96.56 80 ASN A O 1
ATOM 650 N N . LEU A 1 81 ? -5.982 -9.359 1.514 1.00 96.38 81 LEU A N 1
ATOM 651 C CA . LEU A 1 81 ? -5.794 -9.760 2.893 1.00 96.38 81 LEU A CA 1
ATOM 652 C C . LEU A 1 81 ? -7.141 -9.709 3.619 1.00 96.38 81 LEU A C 1
ATOM 654 O O . LEU A 1 81 ? -7.786 -8.659 3.665 1.00 96.38 81 LEU A O 1
ATOM 658 N N . ASP A 1 82 ? -7.538 -10.826 4.222 1.00 95.88 82 ASP A N 1
ATOM 659 C CA . ASP A 1 82 ? -8.669 -10.886 5.151 1.00 95.88 82 ASP A CA 1
ATOM 660 C C . ASP A 1 82 ? -8.211 -10.404 6.540 1.00 95.88 82 ASP A C 1
ATOM 662 O O . ASP A 1 82 ? -7.361 -11.024 7.180 1.00 95.88 82 ASP A O 1
ATOM 666 N N . LEU A 1 83 ? -8.769 -9.286 7.014 1.00 94.88 83 LEU A N 1
ATOM 667 C CA . LEU A 1 83 ? -8.484 -8.711 8.336 1.00 94.88 83 LEU A CA 1
ATOM 668 C C . LEU A 1 83 ? -9.408 -9.247 9.441 1.00 94.88 83 LEU A C 1
ATOM 670 O O . LEU A 1 83 ? -9.430 -8.721 10.550 1.00 94.88 83 LEU A O 1
ATOM 674 N N . GLY A 1 84 ? -10.222 -10.261 9.154 1.00 94.19 84 GLY A N 1
ATOM 675 C CA . GLY A 1 84 ? -11.204 -10.819 10.079 1.00 94.19 84 GLY A CA 1
ATOM 676 C C . GLY A 1 84 ? -12.584 -10.175 9.940 1.00 94.19 84 GLY A C 1
ATOM 677 O O . GLY A 1 84 ? -13.572 -10.900 9.886 1.00 94.19 84 GLY A O 1
ATOM 678 N N . PHE A 1 85 ? -12.664 -8.853 9.798 1.00 94.12 85 PHE A N 1
ATOM 679 C CA . PHE A 1 85 ? -13.929 -8.109 9.665 1.00 94.12 85 PHE A CA 1
ATOM 680 C C . PHE A 1 85 ? -14.171 -7.548 8.254 1.00 94.12 85 PHE A C 1
ATOM 682 O O . PHE A 1 85 ? -15.305 -7.228 7.904 1.00 94.12 85 PHE A O 1
ATOM 689 N N . ILE A 1 86 ? -13.122 -7.444 7.434 1.00 97.19 86 ILE A N 1
ATOM 690 C CA . ILE A 1 86 ? -13.175 -6.930 6.063 1.00 97.19 86 ILE A CA 1
ATOM 691 C C . ILE A 1 86 ? -12.020 -7.516 5.245 1.00 97.19 86 ILE A C 1
ATOM 693 O O . ILE A 1 86 ? -10.966 -7.825 5.802 1.00 97.19 86 ILE A O 1
ATOM 697 N N . ASN A 1 87 ? -12.195 -7.635 3.930 1.00 97.69 87 ASN A N 1
ATOM 698 C CA . ASN A 1 87 ? -11.075 -7.847 3.018 1.00 97.69 87 ASN A CA 1
ATOM 699 C C . ASN A 1 87 ? -10.503 -6.498 2.573 1.00 97.69 87 ASN A C 1
ATOM 701 O O . ASN A 1 87 ? -11.253 -5.570 2.261 1.00 97.69 87 ASN A O 1
ATOM 705 N N . ILE A 1 88 ? -9.186 -6.415 2.446 1.00 97.88 88 ILE A N 1
ATOM 706 C CA . ILE A 1 88 ? -8.509 -5.309 1.770 1.00 97.88 88 ILE A CA 1
ATOM 707 C C . ILE A 1 88 ? -7.623 -5.866 0.665 1.00 97.88 88 ILE A C 1
ATOM 709 O O . ILE A 1 88 ? -6.862 -6.803 0.884 1.00 97.88 88 ILE A O 1
ATOM 713 N N . ALA A 1 89 ? -7.745 -5.323 -0.539 1.00 97.50 89 ALA A N 1
ATOM 714 C CA . ALA A 1 89 ? -7.013 -5.784 -1.706 1.00 97.50 89 ALA A CA 1
ATOM 715 C C . ALA A 1 89 ? -6.308 -4.632 -2.406 1.00 97.50 89 ALA A C 1
ATOM 717 O O . ALA A 1 89 ? -6.835 -3.528 -2.442 1.00 97.50 89 ALA A O 1
ATOM 718 N N . GLY A 1 90 ? -5.143 -4.900 -2.986 1.00 97.19 90 GLY A N 1
ATOM 719 C CA . GLY A 1 90 ? -4.434 -3.972 -3.861 1.00 97.19 90 GLY A CA 1
ATOM 720 C C . GLY A 1 90 ? -4.301 -4.556 -5.257 1.00 97.19 90 GLY A C 1
ATOM 721 O O . GLY A 1 90 ? -3.914 -5.717 -5.414 1.00 97.19 90 GLY A O 1
ATOM 722 N N . LEU A 1 91 ? -4.637 -3.753 -6.261 1.00 96.50 91 LEU A N 1
ATOM 723 C CA . LEU A 1 91 ? -4.487 -4.082 -7.675 1.00 96.50 91 LEU A CA 1
ATOM 724 C C . LEU A 1 91 ? -3.219 -3.429 -8.230 1.00 96.50 91 LEU A C 1
ATOM 726 O O . LEU A 1 91 ? -2.875 -2.314 -7.843 1.00 96.50 91 LEU A O 1
ATOM 730 N N . GLY A 1 92 ? -2.530 -4.128 -9.135 1.00 95.94 92 GLY A N 1
ATOM 731 C CA . GLY A 1 92 ? -1.504 -3.510 -9.974 1.00 95.94 92 GLY A CA 1
ATOM 732 C C . GLY A 1 92 ? -2.065 -2.335 -10.784 1.00 95.94 92 GLY A C 1
ATOM 733 O O . GLY A 1 92 ? -3.272 -2.233 -11.003 1.00 95.94 92 GLY A O 1
ATOM 734 N N . ASP A 1 93 ? -1.191 -1.444 -11.232 1.00 95.75 93 ASP A N 1
ATOM 735 C CA . ASP A 1 93 ? -1.592 -0.285 -12.031 1.00 95.75 93 ASP A CA 1
ATOM 736 C C . ASP A 1 93 ? -1.635 -0.647 -13.521 1.00 95.75 93 ASP A C 1
ATOM 738 O O . ASP A 1 93 ? -0.893 -1.534 -13.956 1.00 95.75 93 ASP A O 1
ATOM 742 N N . LEU A 1 94 ? -2.440 0.056 -14.329 1.00 94.75 94 LEU A N 1
ATOM 743 C CA . LEU A 1 94 ? -2.466 -0.142 -15.784 1.00 94.75 94 LEU A CA 1
ATOM 744 C C . LEU A 1 94 ? -1.083 0.029 -16.431 1.00 94.75 94 LEU A C 1
ATOM 746 O O . LEU A 1 94 ? -0.788 -0.682 -17.390 1.00 94.75 94 LEU A O 1
ATOM 750 N N . ALA A 1 95 ? -0.200 0.868 -15.879 1.00 94.50 95 ALA A N 1
ATOM 751 C CA . ALA A 1 95 ? 1.186 0.998 -16.332 1.00 94.50 95 ALA A CA 1
ATOM 752 C C . ALA A 1 95 ? 1.965 -0.335 -16.290 1.00 94.50 95 ALA A C 1
ATOM 754 O O . ALA A 1 95 ? 2.918 -0.531 -17.050 1.00 94.50 95 ALA A O 1
ATOM 755 N N . GLY A 1 96 ? 1.549 -1.286 -15.448 1.00 94.44 96 GLY A N 1
ATOM 756 C CA . GLY A 1 96 ? 2.108 -2.636 -15.401 1.00 94.44 96 GLY A CA 1
ATOM 757 C C . GLY A 1 96 ? 1.852 -3.465 -16.662 1.00 94.44 96 GLY A C 1
ATOM 758 O O . GLY A 1 96 ? 2.639 -4.368 -16.956 1.00 94.44 96 GLY A O 1
ATOM 759 N N . LEU A 1 97 ? 0.809 -3.143 -17.443 1.00 93.69 97 LEU A N 1
ATOM 760 C CA . LEU A 1 97 ? 0.562 -3.758 -18.754 1.00 93.69 97 LEU A CA 1
ATOM 761 C C . LEU A 1 97 ? 1.692 -3.410 -19.727 1.00 93.69 97 LEU A C 1
ATOM 763 O O . LEU A 1 97 ? 2.301 -4.306 -20.308 1.00 93.69 97 LEU A O 1
ATOM 767 N N . ASP A 1 98 ? 2.026 -2.123 -19.829 1.00 91.19 98 ASP A N 1
ATOM 768 C CA . ASP A 1 98 ? 3.053 -1.624 -20.749 1.00 91.19 98 ASP A CA 1
ATOM 769 C C . ASP A 1 98 ? 4.463 -2.062 -20.339 1.00 91.19 98 ASP A C 1
ATOM 771 O O . ASP A 1 98 ? 5.325 -2.305 -21.184 1.00 91.19 98 ASP A O 1
ATOM 775 N N . LYS A 1 99 ? 4.720 -2.173 -19.029 1.00 88.88 99 LYS A N 1
ATOM 776 C CA . LYS A 1 99 ? 6.012 -2.643 -18.503 1.00 88.88 99 LYS A CA 1
ATOM 777 C C . LYS A 1 99 ? 6.157 -4.165 -18.486 1.00 88.88 99 LYS A C 1
ATOM 779 O O . LYS A 1 99 ? 7.265 -4.645 -18.254 1.00 88.88 99 LYS A O 1
ATOM 784 N N . GLY A 1 100 ? 5.075 -4.920 -18.687 1.00 91.00 100 GLY A N 1
ATOM 785 C CA . GLY A 1 100 ? 5.076 -6.384 -18.588 1.00 91.00 100 GLY A CA 1
ATOM 786 C C . GLY A 1 100 ? 5.396 -6.915 -17.184 1.00 91.00 100 GLY A C 1
ATOM 787 O O . GLY A 1 100 ? 5.832 -8.055 -17.037 1.00 91.00 100 GLY A O 1
ATOM 788 N N . LEU A 1 101 ? 5.213 -6.093 -16.147 1.00 92.94 101 LEU A N 1
ATOM 789 C CA . LEU A 1 101 ? 5.500 -6.416 -14.749 1.00 92.94 101 LEU A CA 1
ATOM 790 C C . LEU A 1 101 ? 4.329 -5.961 -13.893 1.00 92.94 101 LEU A C 1
ATOM 792 O O . LEU A 1 101 ? 3.885 -4.832 -14.041 1.00 92.94 101 LEU A O 1
ATOM 796 N N . TYR A 1 102 ? 3.857 -6.820 -12.987 1.00 94.50 102 TYR A N 1
ATOM 797 C CA . TYR A 1 102 ? 2.779 -6.508 -12.036 1.00 94.50 102 TYR A CA 1
ATOM 798 C C . TYR A 1 102 ? 1.528 -5.858 -12.662 1.00 94.50 102 TYR A C 1
ATOM 800 O O . TYR A 1 102 ? 0.853 -5.066 -12.011 1.00 94.50 102 TYR A O 1
ATOM 808 N N . ALA A 1 103 ? 1.197 -6.220 -13.906 1.00 96.00 103 ALA A N 1
ATOM 809 C CA . ALA A 1 103 ? -0.059 -5.845 -14.549 1.00 96.00 103 ALA A CA 1
ATOM 810 C C . ALA A 1 103 ? -1.269 -6.174 -13.650 1.00 96.00 103 ALA A C 1
ATOM 812 O O . ALA A 1 103 ? -1.206 -7.149 -12.895 1.00 96.00 103 ALA A O 1
ATOM 813 N N . PRO A 1 104 ? -2.368 -5.405 -13.716 1.00 96.38 104 PRO A N 1
ATOM 814 C CA . PRO A 1 104 ? -3.542 -5.625 -12.883 1.00 96.38 104 PRO A CA 1
ATOM 815 C C . PRO A 1 104 ? -4.115 -7.023 -13.113 1.00 96.38 104 PRO A C 1
ATOM 817 O O . PRO A 1 104 ? -4.455 -7.396 -14.234 1.00 96.38 104 PRO A O 1
ATOM 820 N N . ASP A 1 105 ? -4.270 -7.777 -12.030 1.00 96.56 105 ASP A N 1
ATOM 821 C CA . ASP A 1 105 ? -4.808 -9.132 -12.054 1.00 96.56 105 ASP A CA 1
ATOM 822 C C . ASP A 1 105 ? -5.904 -9.293 -10.993 1.00 96.56 105 ASP A C 1
ATOM 824 O O . ASP A 1 105 ? -5.689 -9.727 -9.856 1.00 96.56 105 ASP A O 1
ATOM 828 N N . LEU A 1 106 ? -7.129 -8.935 -11.387 1.00 94.12 106 LEU A N 1
ATOM 829 C CA . LEU A 1 106 ? -8.320 -9.118 -10.557 1.00 94.12 106 LEU A CA 1
ATOM 830 C C . LEU A 1 106 ? -8.643 -10.596 -10.311 1.00 94.12 106 LEU A C 1
ATOM 832 O O . LEU A 1 106 ? -9.269 -10.914 -9.298 1.00 94.12 106 LEU A O 1
ATOM 836 N N . ALA A 1 107 ? -8.264 -11.496 -11.223 1.00 95.94 107 ALA A N 1
ATOM 837 C CA . ALA A 1 107 ? -8.511 -12.919 -11.043 1.00 95.94 107 ALA A CA 1
ATOM 838 C C . ALA A 1 107 ? -7.664 -13.444 -9.881 1.00 95.94 107 ALA A C 1
ATOM 840 O O . ALA A 1 107 ? -8.210 -14.087 -8.984 1.00 95.94 107 ALA A O 1
ATOM 841 N N . ARG A 1 108 ? -6.378 -13.071 -9.821 1.00 95.94 108 ARG A N 1
ATOM 842 C CA . ARG A 1 108 ? -5.490 -13.408 -8.702 1.00 95.94 108 ARG A CA 1
ATOM 843 C C . ARG A 1 108 ? -5.994 -12.862 -7.372 1.00 95.94 108 ARG A C 1
ATOM 845 O O . ARG A 1 108 ? -5.964 -13.603 -6.389 1.00 95.94 108 ARG A O 1
ATOM 852 N N . ILE A 1 109 ? -6.485 -11.619 -7.333 1.00 95.19 109 ILE A N 1
ATOM 853 C CA . ILE A 1 109 ? -7.050 -11.015 -6.112 1.00 95.19 109 ILE A CA 1
ATOM 854 C C . ILE A 1 109 ? -8.210 -11.848 -5.566 1.00 95.19 109 ILE A C 1
ATOM 856 O O . ILE A 1 109 ? -8.323 -12.006 -4.355 1.00 95.19 109 ILE A O 1
ATOM 860 N N . LYS A 1 110 ? -9.065 -12.391 -6.438 1.00 94.06 110 LYS A N 1
ATOM 861 C CA . LYS A 1 110 ? -10.262 -13.136 -6.028 1.00 94.06 110 LYS A CA 1
ATOM 862 C C . LYS A 1 110 ? -9.970 -14.518 -5.442 1.00 94.06 110 LYS A C 1
ATOM 864 O O . LYS A 1 110 ? -10.817 -15.014 -4.710 1.00 94.06 110 LYS A O 1
ATOM 869 N N . VAL A 1 111 ? -8.817 -15.126 -5.743 1.00 92.88 111 VAL A N 1
ATOM 870 C CA . VAL A 1 111 ? -8.493 -16.510 -5.332 1.00 92.88 111 VAL A CA 1
ATOM 871 C C . VAL A 1 111 ? -8.597 -16.703 -3.818 1.00 92.88 111 VAL A C 1
ATOM 873 O O . VAL A 1 111 ? -9.184 -17.684 -3.378 1.00 92.88 111 VAL A O 1
ATOM 876 N N . ASP A 1 112 ? -8.086 -15.751 -3.035 1.00 85.00 112 ASP A N 1
ATOM 877 C CA . ASP A 1 112 ? -8.040 -15.862 -1.569 1.00 85.00 112 ASP A CA 1
ATOM 878 C C . ASP A 1 112 ? -9.096 -14.973 -0.876 1.00 85.00 112 ASP A C 1
ATOM 880 O O . ASP A 1 112 ? -9.031 -14.748 0.329 1.00 85.00 112 ASP A O 1
ATOM 884 N N . LEU A 1 113 ? -10.048 -14.416 -1.636 1.00 93.31 113 LEU A N 1
ATOM 885 C CA . LEU A 1 113 ? -11.001 -13.432 -1.125 1.00 93.31 113 LEU A CA 1
ATOM 886 C C . LEU A 1 113 ? -12.096 -14.107 -0.292 1.00 93.31 113 LEU A C 1
ATOM 888 O O . LEU A 1 113 ? -12.817 -14.980 -0.778 1.00 93.31 113 LEU A O 1
ATOM 892 N N . ASN A 1 114 ? -12.309 -13.635 0.936 1.00 95.12 114 ASN A N 1
ATOM 893 C CA . ASN A 1 114 ? -13.413 -14.115 1.754 1.00 95.12 114 ASN A CA 1
ATOM 894 C C . ASN A 1 114 ? -14.741 -13.481 1.314 1.00 95.12 114 ASN A C 1
ATOM 896 O O . ASN A 1 114 ? -15.088 -12.374 1.729 1.00 95.12 114 ASN A O 1
ATOM 900 N N . THR A 1 115 ? -15.519 -14.200 0.508 1.00 94.69 115 THR A N 1
ATOM 901 C CA . THR A 1 115 ? -16.778 -13.701 -0.070 1.00 94.69 115 THR A CA 1
ATOM 902 C C . THR A 1 115 ? -17.913 -13.522 0.939 1.00 94.69 115 THR A C 1
ATOM 904 O O . THR A 1 115 ? -18.959 -12.990 0.579 1.00 94.69 115 THR A O 1
ATOM 907 N N . SER A 1 116 ? -17.737 -13.949 2.194 1.00 96.12 116 SER A N 1
ATOM 908 C CA . SER A 1 116 ? -18.710 -13.692 3.266 1.00 96.12 116 SER A CA 1
ATOM 909 C C . SER A 1 116 ? -18.572 -12.299 3.896 1.00 96.12 116 SER A C 1
ATOM 911 O O . SER A 1 116 ? -19.417 -11.905 4.698 1.00 96.12 116 SER A O 1
ATOM 913 N N . LYS A 1 117 ? -17.521 -11.546 3.538 1.00 95.25 117 LYS A N 1
ATOM 914 C CA . LYS A 1 117 ? -17.188 -10.236 4.113 1.00 95.25 117 LYS A CA 1
ATOM 915 C C . LYS A 1 117 ? -17.201 -9.138 3.053 1.00 95.25 117 LYS A C 1
ATOM 917 O O . LYS A 1 117 ? -16.971 -9.379 1.867 1.00 95.25 117 LYS A O 1
ATOM 922 N N . ALA A 1 118 ? -17.415 -7.903 3.503 1.00 97.06 118 ALA A N 1
ATOM 923 C CA . ALA A 1 118 ? -17.205 -6.725 2.669 1.00 97.06 118 ALA A CA 1
ATOM 924 C C . ALA A 1 118 ? -15.737 -6.631 2.215 1.00 97.06 118 ALA A C 1
ATOM 926 O O . ALA A 1 118 ? -14.838 -7.184 2.853 1.00 97.06 118 ALA A O 1
ATOM 927 N N . SER A 1 119 ? -15.496 -5.938 1.103 1.00 96.56 119 SER A N 1
ATOM 928 C CA . SER A 1 119 ? -14.163 -5.823 0.508 1.00 96.56 119 SER A CA 1
ATOM 929 C C . SER A 1 119 ? -13.868 -4.388 0.087 1.00 96.56 119 SER A C 1
ATOM 931 O O . SER A 1 119 ? -14.726 -3.732 -0.500 1.00 96.56 119 SER A O 1
ATOM 933 N N . ILE A 1 120 ? -12.647 -3.929 0.353 1.00 97.31 120 ILE A N 1
ATOM 934 C CA . ILE A 1 120 ? -12.085 -2.674 -0.156 1.00 97.31 120 ILE A CA 1
ATOM 935 C C . ILE A 1 120 ? -11.040 -3.025 -1.214 1.00 97.31 120 ILE A C 1
ATOM 937 O O . ILE A 1 120 ? -10.117 -3.791 -0.936 1.00 97.31 120 ILE A O 1
ATOM 941 N N . LEU A 1 121 ? -11.173 -2.458 -2.413 1.00 96.62 121 LEU A N 1
ATOM 942 C CA . LEU A 1 121 ? -10.163 -2.550 -3.464 1.00 96.62 121 LEU A CA 1
ATOM 943 C C . LEU A 1 121 ? -9.406 -1.223 -3.559 1.00 96.62 121 LEU A C 1
ATOM 945 O O . LEU A 1 121 ? -10.005 -0.178 -3.792 1.00 96.62 121 LEU A O 1
ATOM 949 N N . LEU A 1 122 ? -8.092 -1.287 -3.390 1.00 97.19 122 LEU A N 1
ATOM 950 C CA . LEU A 1 122 ? -7.157 -0.188 -3.565 1.00 97.19 122 LEU A CA 1
ATOM 951 C C . LEU A 1 122 ? -6.617 -0.232 -4.998 1.00 97.19 122 LEU A C 1
ATOM 953 O O . LEU A 1 122 ? -6.011 -1.224 -5.412 1.00 97.19 122 LEU A O 1
ATOM 957 N N . THR A 1 123 ? -6.849 0.838 -5.752 1.00 94.50 123 THR A N 1
ATOM 958 C CA . THR A 1 123 ? -6.361 1.005 -7.122 1.00 94.50 123 THR A CA 1
ATOM 959 C C . THR A 1 123 ? -6.021 2.469 -7.368 1.00 94.50 123 THR A C 1
ATOM 961 O O . THR A 1 123 ? -6.670 3.357 -6.817 1.00 94.50 123 THR A O 1
ATOM 964 N N . HIS A 1 124 ? -4.994 2.707 -8.177 1.00 92.81 124 HIS A N 1
ATOM 965 C CA . HIS A 1 124 ? -4.543 4.037 -8.576 1.00 92.81 124 HIS A CA 1
ATOM 966 C C . HIS A 1 124 ? -5.090 4.405 -9.958 1.00 92.81 124 HIS A C 1
ATOM 968 O O . HIS A 1 124 ? -4.361 4.654 -10.910 1.00 92.81 124 HIS A O 1
ATOM 974 N N . GLN A 1 125 ? -6.411 4.342 -10.089 1.00 84.50 125 GLN A N 1
ATOM 975 C CA . GLN A 1 125 ? -7.126 4.627 -11.330 1.00 84.50 125 GLN A CA 1
ATOM 976 C C . GLN A 1 125 ? -8.254 5.617 -10.996 1.00 84.50 125 GLN A C 1
ATOM 978 O O . GLN A 1 125 ? -9.197 5.208 -10.312 1.00 84.50 125 GLN A O 1
ATOM 983 N N . PRO A 1 126 ? -8.115 6.910 -11.355 1.00 65.31 126 PRO A N 1
ATOM 984 C CA . PRO A 1 126 ? -9.094 7.949 -11.027 1.00 65.31 126 PRO A CA 1
ATOM 985 C C . PRO A 1 126 ? -10.423 7.814 -11.783 1.00 65.31 126 PRO A C 1
ATOM 987 O O . PRO A 1 126 ? -10.432 7.272 -12.912 1.00 65.31 126 PRO A O 1
#

Sequence (126 aa):
FLDKLITKVNLQSPDMVVIVGDLIDANPKDLKNYISKLNDFNSTYGTFYALGNHEYYHGINEVLDLLRKHTNMKILVNQNLDLGFINIAGLGDLAGLDKGLYAPDLARIKVDLNTSKASILLTHQP

Radius of gyration: 14.59 Å; chains: 1; bounding box: 36×35×36 Å

pLDDT: mean 93.2, std 6.51, range [65.31, 98.5]